Protein AF-A0AAV2GN29-F1 (afdb_monomer_lite)

Secondary structure (DSSP, 8-state):
---HHHHHHHHHHHT-----PPPHHHHHHHHHHTSTTTTGGGTPPP-GGGT----HHHHHHHHHHHHT---S-TTPPPTTT----TT-SSSHHHHHGGG-S------

Foldseek 3Di:
DDDPVVVVVVVVVVPDPDPDDDDPLRVVLVVCCPDPPSCCLVVDDQDVVVVSDDPPLVVQLCVCSNVVNQPDDLADQDPQPSDRDNPCRRVPCVVVSVPPPDPDDDD

Sequence (107 aa):
MKKLEDIYFAKVVASSDSVFSLTTQQVALWKSQQSEHSSEWLRVVPIVGLGQTMNGRTYRSVLSYRLGVPLFLVSRPYSACSRVFDGDVFGDHVVSCVGIVNETTPR

Structure (mmCIF, N/CA/C/O backbone):
data_AF-A0AAV2GN29-F1
#
_entry.id   AF-A0AAV2GN29-F1
#
loop_
_atom_site.group_PDB
_atom_site.id
_atom_site.type_symbol
_atom_site.label_atom_id
_atom_site.label_alt_id
_atom_site.label_comp_id
_atom_site.label_asym_id
_atom_site.label_entity_id
_atom_site.label_seq_id
_atom_site.pdbx_PDB_ins_code
_atom_site.Cartn_x
_atom_site.Cartn_y
_atom_site.Cartn_z
_atom_site.occupancy
_atom_site.B_iso_or_equiv
_atom_site.auth_seq_id
_atom_site.auth_comp_id
_atom_site.auth_asym_id
_atom_site.auth_atom_id
_atom_site.pdbx_PDB_model_num
ATOM 1 N N . MET A 1 1 ? -29.047 22.292 15.602 1.00 68.94 1 MET A N 1
ATOM 2 C CA . MET A 1 1 ? -29.711 21.323 14.703 1.00 68.94 1 MET A CA 1
ATOM 3 C C . MET A 1 1 ? -28.632 20.352 14.246 1.00 68.94 1 MET A C 1
ATOM 5 O O . MET A 1 1 ? -27.632 20.825 13.726 1.00 68.94 1 MET A O 1
ATOM 9 N N . LYS A 1 2 ? -28.731 19.056 14.574 1.00 71.25 2 LYS A N 1
ATOM 10 C CA . LYS A 1 2 ? -27.713 18.071 14.154 1.00 71.25 2 LYS A CA 1
ATOM 11 C C . LYS A 1 2 ? -27.853 17.831 12.653 1.00 71.25 2 LYS A C 1
ATOM 13 O O . LYS A 1 2 ? -28.981 17.856 12.156 1.00 71.25 2 LYS A O 1
ATOM 18 N N . LYS A 1 3 ? -26.745 17.639 11.938 1.00 89.50 3 LYS A N 1
ATOM 19 C CA . LYS A 1 3 ? -26.822 17.348 10.509 1.00 89.50 3 LYS A CA 1
ATOM 20 C C . LYS A 1 3 ? -27.374 15.942 10.291 1.00 89.50 3 LYS A C 1
ATOM 22 O O . LYS A 1 3 ? -27.255 15.070 11.150 1.00 89.50 3 LYS A O 1
ATOM 27 N N . LEU A 1 4 ? -27.991 15.732 9.132 1.00 85.75 4 LEU A N 1
ATOM 28 C CA . LEU A 1 4 ? -28.580 14.445 8.771 1.00 85.75 4 LEU A CA 1
ATOM 29 C C . LEU A 1 4 ? -27.520 13.330 8.735 1.00 85.75 4 LEU A C 1
ATOM 31 O O . LEU A 1 4 ? -27.807 12.217 9.172 1.00 85.75 4 LEU A O 1
ATOM 35 N N . GLU A 1 5 ? -26.296 13.650 8.294 1.00 85.81 5 GLU A N 1
ATOM 36 C CA . GLU A 1 5 ? -25.151 12.731 8.322 1.00 85.81 5 GLU A CA 1
ATOM 37 C C . GLU A 1 5 ? -24.865 12.203 9.737 1.00 85.81 5 GLU A C 1
ATOM 39 O O . GLU A 1 5 ? -24.765 10.992 9.930 1.00 85.81 5 GLU A O 1
ATOM 44 N N . ASP A 1 6 ? -24.857 13.078 10.744 1.00 85.38 6 ASP A N 1
ATOM 45 C CA . ASP A 1 6 ? -24.577 12.708 12.134 1.00 85.38 6 ASP A CA 1
ATOM 46 C C . ASP A 1 6 ? -25.652 11.767 12.700 1.00 85.38 6 ASP A C 1
ATOM 48 O O . ASP A 1 6 ? -25.351 10.819 13.427 1.00 85.38 6 ASP A O 1
ATOM 52 N N . ILE A 1 7 ? -26.922 12.021 12.362 1.00 89.31 7 ILE A N 1
ATOM 53 C CA . ILE A 1 7 ? -28.066 11.211 12.811 1.00 89.31 7 ILE A CA 1
ATOM 54 C C . ILE A 1 7 ? -28.012 9.819 12.176 1.00 89.31 7 ILE A C 1
ATOM 56 O O . ILE A 1 7 ? -28.258 8.817 12.851 1.00 89.31 7 ILE A O 1
ATOM 60 N N . TYR A 1 8 ? -27.684 9.752 10.885 1.00 85.31 8 TYR A N 1
ATOM 61 C CA . TYR A 1 8 ? -27.611 8.495 10.152 1.00 85.31 8 TYR A CA 1
ATOM 62 C C . TYR A 1 8 ? -26.450 7.625 10.646 1.00 85.31 8 TYR A C 1
ATOM 64 O O . TYR A 1 8 ? -26.664 6.463 10.994 1.00 85.31 8 TYR A O 1
ATOM 72 N N . PHE A 1 9 ? -25.245 8.196 10.772 1.0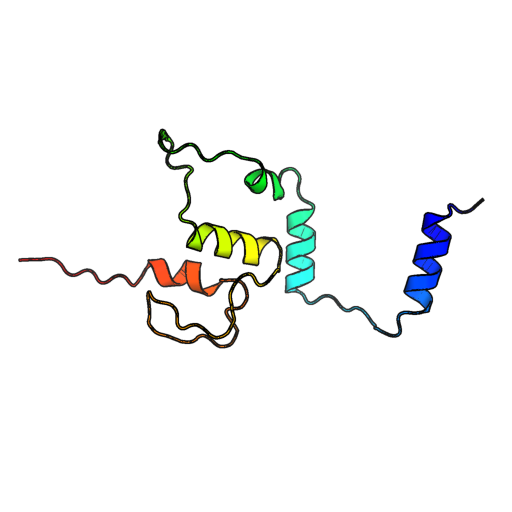0 80.56 9 PHE A N 1
ATOM 73 C CA . PHE A 1 9 ? -24.076 7.475 11.282 1.00 80.56 9 PHE A CA 1
ATOM 74 C C . PHE A 1 9 ? -24.286 6.970 12.710 1.00 80.56 9 PHE A C 1
ATOM 76 O O . PHE A 1 9 ? -23.985 5.812 12.990 1.00 80.56 9 PHE A O 1
ATOM 83 N N . ALA A 1 10 ? -24.871 7.781 13.597 1.00 83.19 10 ALA A N 1
ATOM 84 C CA . ALA A 1 10 ? -25.163 7.354 14.964 1.00 83.19 10 ALA A CA 1
ATOM 85 C C . ALA A 1 10 ? -26.100 6.136 15.012 1.00 83.19 10 ALA A C 1
ATOM 87 O O . ALA A 1 10 ? -25.903 5.238 15.828 1.00 83.19 10 ALA A O 1
ATOM 88 N N . LYS A 1 11 ? -27.094 6.076 14.117 1.00 85.88 11 LYS A N 1
ATOM 89 C CA . LYS A 1 11 ? -28.031 4.951 14.038 1.00 85.88 11 LYS A CA 1
ATOM 90 C C . LYS A 1 11 ? -27.353 3.672 13.540 1.00 85.88 11 LYS A C 1
ATOM 92 O O . LYS A 1 11 ? -27.608 2.609 14.091 1.00 85.88 11 LYS A O 1
ATOM 97 N N . VAL A 1 12 ? -26.468 3.789 12.547 1.00 80.50 12 VAL A N 1
ATOM 98 C CA . VAL A 1 12 ? -25.677 2.662 12.022 1.00 80.50 12 VAL A CA 1
ATOM 99 C C . VAL A 1 12 ? -24.724 2.120 13.087 1.00 80.50 12 VAL A C 1
ATOM 101 O O . VAL A 1 12 ? -24.679 0.911 13.307 1.00 80.50 12 VAL A O 1
ATOM 104 N N . VAL A 1 13 ? -24.018 3.006 13.798 1.00 77.69 13 VAL A N 1
ATOM 105 C CA . VAL A 1 13 ? -23.110 2.629 14.892 1.00 77.69 13 VAL A CA 1
ATOM 106 C C . VAL A 1 13 ? -23.873 1.949 16.029 1.00 77.69 13 VAL A C 1
ATOM 108 O O . VAL A 1 13 ? -23.429 0.918 16.518 1.00 77.69 13 VAL A O 1
ATOM 111 N N . ALA A 1 14 ? -25.047 2.466 16.406 1.00 80.38 14 ALA A N 1
ATOM 112 C CA . ALA A 1 14 ? -25.883 1.869 17.449 1.00 80.38 14 ALA A CA 1
ATOM 113 C C . ALA A 1 14 ? -26.461 0.492 17.069 1.00 80.38 14 ALA A C 1
ATOM 115 O O . ALA A 1 14 ? -26.788 -0.287 17.956 1.00 80.38 14 ALA A O 1
ATOM 116 N N . SER A 1 15 ? -26.599 0.196 15.772 1.00 79.38 15 SER A N 1
ATOM 117 C CA . SER A 1 15 ? -27.052 -1.111 15.267 1.00 79.38 15 SER A CA 1
ATOM 118 C C . SER A 1 15 ? -25.921 -2.108 14.994 1.00 79.38 15 SER A C 1
ATOM 120 O O . SER A 1 15 ? -26.185 -3.252 14.633 1.00 79.38 15 SER A O 1
ATOM 122 N N . SER A 1 16 ? -24.663 -1.678 15.107 1.00 72.62 16 SER A N 1
ATOM 123 C CA . SER A 1 16 ? -23.497 -2.531 14.902 1.00 72.62 16 SER A CA 1
ATOM 124 C C . SER A 1 16 ? -23.127 -3.209 16.220 1.00 72.62 16 SER A C 1
ATOM 126 O O . SER A 1 16 ? -22.414 -2.628 17.035 1.00 72.62 16 SER A O 1
ATOM 128 N N . ASP A 1 17 ? -23.518 -4.472 16.388 1.00 61.66 17 ASP A N 1
ATOM 129 C CA . ASP A 1 17 ? -23.097 -5.312 17.524 1.00 61.66 17 ASP A CA 1
ATOM 130 C C . ASP A 1 17 ? -21.598 -5.686 17.490 1.00 61.66 17 ASP A C 1
ATOM 132 O O . ASP A 1 17 ? -21.094 -6.377 18.377 1.00 61.66 17 ASP A O 1
ATOM 136 N N . SER A 1 18 ? -20.849 -5.246 16.472 1.00 64.44 18 SER A N 1
ATOM 137 C CA . SER A 1 18 ? -19.420 -5.533 16.368 1.00 64.44 18 SER A CA 1
ATOM 138 C C . SER A 1 18 ? -18.584 -4.486 17.103 1.00 64.44 18 SER A C 1
ATOM 140 O O . SER A 1 18 ? -18.576 -3.305 16.747 1.00 64.44 18 SER A O 1
ATOM 142 N N . VAL A 1 19 ? -17.816 -4.933 18.099 1.00 62.81 19 VAL A N 1
ATOM 143 C CA . VAL A 1 19 ? -16.639 -4.198 18.572 1.00 62.81 19 VAL A CA 1
ATOM 144 C C . VAL A 1 19 ? -15.627 -4.232 17.432 1.00 62.81 19 VAL A C 1
ATOM 146 O O . VAL A 1 19 ? -14.903 -5.210 17.255 1.00 62.81 19 VAL A O 1
ATOM 149 N N . PHE A 1 20 ? -15.624 -3.188 16.607 1.00 63.66 20 PHE A N 1
ATOM 150 C CA . PHE A 1 20 ? -14.690 -3.080 15.496 1.00 63.66 20 PHE A CA 1
ATOM 151 C C . PHE A 1 20 ? -13.303 -2.735 16.049 1.00 63.66 20 PHE A C 1
ATOM 153 O O . PHE A 1 20 ? -12.965 -1.567 16.244 1.00 63.66 20 PHE A O 1
ATOM 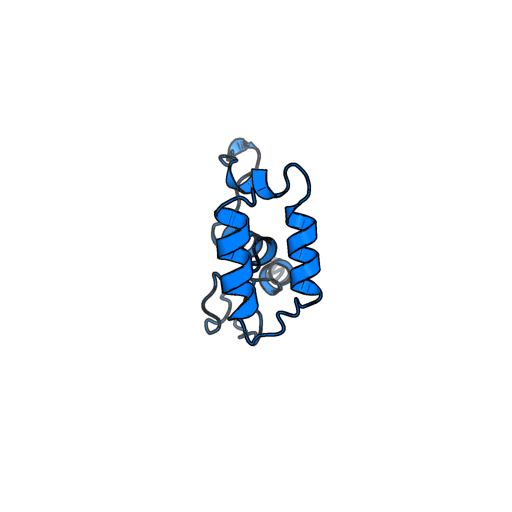160 N N . SER A 1 21 ? -12.508 -3.757 16.369 1.00 77.06 21 SER A N 1
ATOM 161 C CA . SER A 1 21 ? -11.102 -3.582 16.719 1.00 77.06 21 SER A CA 1
ATOM 162 C C . SER A 1 21 ? -10.255 -3.685 15.455 1.00 77.06 21 SER A C 1
ATOM 164 O O . SER A 1 21 ? -10.230 -4.701 14.762 1.00 77.06 21 SER A O 1
ATOM 166 N N . LEU A 1 22 ? -9.564 -2.596 15.127 1.00 81.25 22 LEU A N 1
ATOM 167 C CA . LEU A 1 22 ? -8.562 -2.620 14.071 1.00 81.25 22 LEU A CA 1
ATOM 168 C C . LEU A 1 22 ? -7.342 -3.401 14.558 1.00 81.25 22 LEU A C 1
ATOM 170 O O . LEU A 1 22 ? -6.861 -3.186 15.674 1.00 81.25 22 LEU A O 1
ATOM 174 N N . THR A 1 23 ? -6.796 -4.261 13.703 1.00 84.81 23 THR A N 1
ATOM 175 C CA . THR A 1 23 ? -5.492 -4.873 13.971 1.00 84.81 23 THR A CA 1
ATOM 176 C C . THR A 1 23 ? -4.395 -3.808 13.936 1.00 84.81 23 THR A C 1
ATOM 178 O O . THR A 1 23 ? -4.525 -2.771 13.279 1.00 84.81 23 THR A O 1
ATOM 181 N N . THR A 1 24 ? -3.260 -4.073 14.588 1.00 85.25 24 THR A N 1
ATOM 182 C CA . THR A 1 24 ? -2.086 -3.182 14.546 1.00 85.25 24 THR A CA 1
ATOM 183 C C . THR A 1 24 ? -1.674 -2.839 13.110 1.00 85.25 24 THR A C 1
ATOM 185 O O . THR A 1 24 ? -1.345 -1.690 12.817 1.00 85.25 24 THR A O 1
ATOM 188 N N . GLN A 1 25 ? -1.755 -3.813 12.196 1.00 82.31 25 GLN A N 1
ATOM 189 C CA . GLN A 1 25 ? -1.463 -3.622 10.774 1.00 82.31 25 GLN A CA 1
ATOM 190 C C . GLN A 1 25 ? -2.459 -2.664 10.110 1.00 82.31 25 GLN A C 1
ATOM 192 O O . GLN A 1 25 ? -2.047 -1.738 9.415 1.00 82.31 25 GLN A O 1
ATOM 197 N N . GLN A 1 26 ? -3.761 -2.832 10.355 1.00 83.44 26 GLN A N 1
ATOM 198 C CA . GLN A 1 26 ? -4.787 -1.952 9.792 1.00 83.44 26 GLN A CA 1
ATOM 199 C C . GLN A 1 26 ? -4.656 -0.515 10.311 1.00 83.44 26 GLN A C 1
ATOM 201 O O . GLN A 1 26 ? -4.793 0.430 9.538 1.00 83.44 26 GLN A O 1
ATOM 206 N N . VAL A 1 27 ? -4.320 -0.330 11.594 1.00 88.38 27 VAL A N 1
ATOM 207 C CA . VAL A 1 27 ? -4.040 1.002 12.160 1.00 88.38 27 VAL A CA 1
ATOM 208 C C . VAL A 1 27 ? -2.819 1.641 11.495 1.00 88.38 27 VAL A C 1
ATOM 210 O O . VAL A 1 27 ? -2.839 2.836 11.194 1.00 88.38 27 VAL A O 1
ATOM 213 N N . ALA A 1 28 ? -1.757 0.870 11.252 1.00 87.94 28 ALA A N 1
ATOM 214 C CA . ALA A 1 28 ? -0.560 1.365 10.579 1.00 87.94 28 ALA A CA 1
ATOM 215 C C . ALA A 1 28 ? -0.845 1.774 9.123 1.00 87.94 28 ALA A C 1
ATOM 217 O O . ALA A 1 28 ? -0.412 2.845 8.693 1.00 87.94 28 ALA A O 1
ATOM 218 N N . LEU A 1 29 ? -1.623 0.973 8.387 1.00 87.50 29 LEU A N 1
ATOM 219 C CA . LEU A 1 29 ? -2.064 1.295 7.026 1.00 87.50 29 LEU A CA 1
ATOM 220 C C . LEU A 1 29 ? -2.951 2.543 6.995 1.00 87.50 29 LEU A C 1
ATOM 222 O O . LEU A 1 29 ? -2.706 3.451 6.207 1.00 87.50 29 LEU A O 1
ATOM 226 N N . TRP A 1 30 ? -3.924 2.644 7.900 1.00 86.31 30 TRP A N 1
ATOM 227 C CA . TRP A 1 30 ? -4.770 3.831 8.023 1.00 86.31 30 TRP A CA 1
ATOM 228 C C . TRP A 1 30 ? -3.953 5.104 8.278 1.00 86.31 30 TRP A C 1
ATOM 230 O O . TRP A 1 30 ? -4.184 6.144 7.663 1.00 86.31 30 TRP A O 1
ATOM 240 N N . LYS A 1 31 ? -2.962 5.040 9.173 1.00 89.62 31 LYS A N 1
ATOM 241 C CA . LYS A 1 31 ? -2.077 6.180 9.452 1.00 89.62 31 LYS A CA 1
ATOM 242 C C . LYS A 1 31 ? -1.203 6.546 8.255 1.00 89.62 31 LYS A C 1
ATOM 244 O O . LYS A 1 31 ? -1.043 7.731 7.985 1.00 89.62 31 LYS A O 1
ATOM 249 N N . SER A 1 32 ? -0.665 5.567 7.528 1.00 86.62 32 SER A N 1
ATOM 250 C CA . SER A 1 32 ? 0.184 5.843 6.360 1.00 86.62 32 SER A CA 1
ATOM 251 C C . SER A 1 32 ? -0.595 6.500 5.214 1.00 86.62 32 SER A C 1
ATOM 253 O O . SER A 1 32 ? -0.063 7.369 4.525 1.00 86.62 32 SER A O 1
ATOM 255 N N . GLN A 1 33 ? -1.874 6.147 5.060 1.00 87.25 33 GLN A N 1
ATOM 256 C CA . GLN A 1 33 ? -2.788 6.729 4.074 1.00 87.25 33 GLN A CA 1
ATOM 257 C C . GLN A 1 33 ? -3.123 8.202 4.365 1.00 87.25 33 GLN A C 1
ATOM 259 O O . GLN A 1 33 ? -3.361 8.963 3.432 1.00 87.25 33 GLN A O 1
ATOM 264 N N . GLN A 1 34 ? -3.096 8.632 5.630 1.00 87.44 34 GLN A N 1
ATOM 265 C CA . GLN A 1 34 ? -3.397 10.019 6.016 1.00 87.44 34 GLN A CA 1
ATOM 266 C C . GLN A 1 34 ? -2.269 11.019 5.716 1.00 87.44 34 GLN A C 1
ATOM 268 O O . GLN A 1 34 ? -2.502 12.222 5.790 1.00 87.44 34 GLN A O 1
ATOM 273 N N . SER A 1 35 ? -1.059 10.553 5.383 1.00 88.88 35 SER A N 1
ATOM 274 C CA . SER A 1 35 ? 0.024 11.445 4.954 1.00 88.88 35 SER A CA 1
ATOM 275 C C . SER A 1 35 ? -0.363 12.196 3.682 1.00 88.88 35 SER A C 1
ATOM 277 O O . SER A 1 35 ? -0.928 11.605 2.757 1.00 88.88 35 SER A O 1
ATOM 279 N N . GLU A 1 36 ? 0.030 13.469 3.590 1.00 90.69 36 GLU A N 1
ATOM 280 C CA . GLU A 1 36 ? -0.031 14.192 2.322 1.00 90.69 36 GLU A CA 1
ATOM 281 C C . GLU A 1 36 ? 0.695 13.383 1.242 1.00 90.69 36 GLU A C 1
ATOM 283 O O . GLU A 1 36 ? 1.708 12.724 1.502 1.00 90.69 36 GLU A O 1
ATOM 288 N N . HIS A 1 37 ? 0.115 13.375 0.043 1.00 88.50 37 HIS A N 1
ATOM 289 C CA . HIS A 1 37 ? 0.645 12.696 -1.140 1.00 88.50 37 HIS A CA 1
ATOM 290 C C . HIS A 1 37 ? 0.772 11.154 -1.054 1.00 88.50 37 HIS A C 1
ATOM 292 O O . HIS A 1 37 ? 1.256 10.521 -1.993 1.00 88.50 37 HIS A O 1
ATOM 298 N N . SER A 1 38 ? 0.269 10.499 0.004 1.00 85.62 38 SER A N 1
ATOM 299 C CA . SER A 1 38 ? 0.385 9.039 0.227 1.00 85.62 38 SER A CA 1
ATOM 300 C C . SER A 1 38 ? -0.151 8.164 -0.921 1.00 85.62 38 SER A C 1
ATOM 302 O O . SER A 1 38 ? 0.308 7.032 -1.121 1.00 85.62 38 SER A O 1
ATOM 304 N N . SER A 1 39 ? -1.117 8.700 -1.673 1.00 84.62 39 SER A N 1
ATOM 305 C CA . SER A 1 39 ? -1.868 8.029 -2.739 1.00 84.62 39 SER A CA 1
ATOM 306 C C . SER A 1 39 ? -1.650 8.642 -4.126 1.00 84.62 39 SER A C 1
ATOM 308 O O . SER A 1 39 ? -2.305 8.238 -5.085 1.00 84.62 39 SER A O 1
ATOM 310 N N . GLU A 1 40 ? -0.732 9.602 -4.275 1.00 87.50 40 GLU A N 1
ATOM 311 C CA . GLU A 1 40 ? -0.473 10.238 -5.576 1.00 87.50 40 GLU A CA 1
ATOM 312 C C . GLU A 1 40 ? 0.079 9.273 -6.615 1.00 87.50 40 GLU A C 1
ATOM 314 O O . GLU A 1 40 ? -0.230 9.397 -7.795 1.00 87.50 40 GLU A O 1
ATOM 319 N N . TRP A 1 41 ? 0.802 8.247 -6.174 1.00 81.94 41 TRP A N 1
ATOM 320 C CA . TRP A 1 41 ? 1.300 7.177 -7.032 1.00 81.94 41 TRP A CA 1
ATOM 321 C C . TRP A 1 41 ? 0.186 6.443 -7.810 1.00 81.94 41 TRP A C 1
ATOM 323 O O . TRP A 1 41 ? 0.476 5.836 -8.836 1.00 81.94 41 TRP A O 1
ATOM 333 N N . LEU A 1 42 ? -1.083 6.520 -7.375 1.00 84.81 42 LEU A N 1
ATOM 334 C CA . LEU A 1 42 ? -2.240 5.997 -8.120 1.00 84.81 42 LEU A CA 1
ATOM 335 C C . LEU A 1 42 ? -2.638 6.869 -9.320 1.00 84.81 42 LEU A C 1
ATOM 337 O O . LEU A 1 42 ? -3.331 6.397 -10.216 1.00 84.81 42 LEU A O 1
ATOM 341 N N . ARG A 1 43 ? -2.249 8.147 -9.314 1.00 84.44 43 ARG A N 1
ATOM 342 C CA . ARG A 1 43 ? -2.625 9.154 -10.319 1.00 84.44 43 ARG A CA 1
ATOM 343 C C . ARG A 1 43 ? -1.513 9.432 -11.330 1.00 84.44 43 ARG A C 1
ATOM 345 O O . ARG A 1 43 ? -1.763 10.087 -12.337 1.00 84.44 43 ARG A O 1
ATOM 352 N N 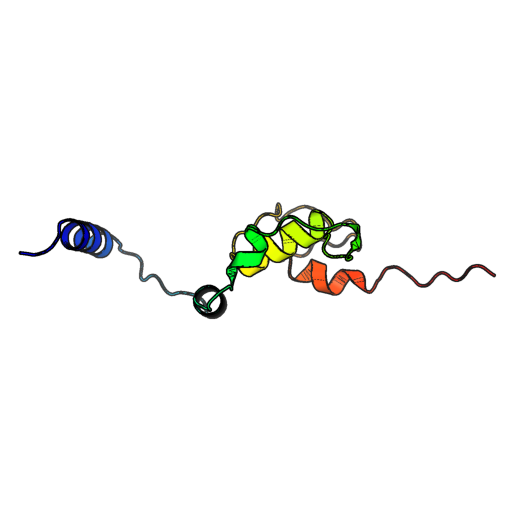. VAL A 1 44 ? -0.297 8.960 -11.065 1.00 84.12 44 VAL A N 1
ATOM 353 C CA . VAL A 1 44 ? 0.864 9.195 -11.926 1.00 84.12 44 VAL A CA 1
ATOM 354 C C . VAL A 1 44 ? 0.818 8.267 -13.140 1.00 84.12 44 VAL A C 1
ATOM 356 O O . VAL A 1 44 ? 0.743 7.047 -13.004 1.00 84.12 44 VAL A O 1
ATOM 359 N N . VAL A 1 45 ? 0.909 8.849 -14.339 1.00 84.38 45 VAL A N 1
ATOM 360 C CA . VAL A 1 45 ? 1.134 8.090 -15.577 1.00 84.38 45 VAL A CA 1
ATOM 361 C C . VAL A 1 45 ? 2.604 7.661 -15.605 1.00 84.38 45 VAL A C 1
ATOM 363 O O . VAL A 1 45 ? 3.479 8.526 -15.547 1.00 84.38 45 VAL A O 1
ATOM 366 N N . PRO A 1 46 ? 2.913 6.355 -15.681 1.00 82.25 46 PRO A N 1
ATOM 367 C CA . PRO A 1 46 ? 4.293 5.896 -15.636 1.00 82.25 46 PRO A CA 1
ATOM 368 C C . PRO A 1 46 ? 5.050 6.313 -16.903 1.00 82.25 46 PRO A C 1
ATOM 370 O O . PRO A 1 46 ? 4.599 6.072 -18.024 1.00 82.25 46 PRO A O 1
ATOM 373 N N . ILE A 1 47 ? 6.231 6.908 -16.727 1.00 87.12 47 ILE A N 1
ATOM 374 C CA . ILE A 1 47 ? 7.093 7.350 -17.828 1.00 87.12 47 ILE A CA 1
ATOM 375 C C . ILE A 1 47 ? 8.170 6.289 -18.072 1.00 87.12 47 ILE A C 1
ATOM 377 O O . ILE A 1 47 ? 9.106 6.135 -17.284 1.00 87.12 47 ILE A O 1
ATOM 381 N N . VAL A 1 48 ? 8.051 5.561 -19.188 1.00 83.75 48 VAL A N 1
ATOM 382 C CA . VAL A 1 48 ? 8.961 4.456 -19.559 1.00 83.75 48 VAL A CA 1
ATOM 383 C C . VAL A 1 48 ? 10.420 4.916 -19.608 1.00 83.75 48 VAL A C 1
ATOM 385 O O . VAL A 1 48 ? 11.286 4.262 -19.034 1.00 83.75 48 VAL A O 1
ATOM 388 N N . GLY A 1 49 ? 10.689 6.072 -20.223 1.00 87.69 49 GLY A N 1
ATOM 389 C CA . GLY A 1 49 ? 12.049 6.594 -20.410 1.00 87.69 49 GLY A CA 1
ATOM 390 C C . GLY A 1 49 ? 12.780 6.996 -19.124 1.00 87.69 49 GLY A C 1
ATOM 391 O O . GLY A 1 49 ? 13.994 7.154 -19.153 1.00 87.69 49 GLY A O 1
ATOM 392 N N . LEU A 1 50 ? 12.069 7.133 -17.999 1.00 85.31 50 LEU A N 1
ATOM 393 C CA . LEU A 1 50 ? 12.644 7.477 -16.693 1.00 85.31 50 LEU A CA 1
ATOM 394 C C . LEU A 1 50 ? 12.729 6.274 -15.744 1.00 85.31 50 LEU A C 1
ATOM 396 O O . LEU A 1 50 ? 13.023 6.443 -14.564 1.00 85.31 50 LEU A O 1
ATOM 400 N N . GLY A 1 51 ? 12.410 5.064 -16.218 1.00 83.88 51 GLY A N 1
ATOM 401 C CA . GLY A 1 51 ? 12.370 3.878 -15.360 1.00 83.88 51 GLY A CA 1
ATOM 402 C C . GLY A 1 51 ? 11.256 3.916 -14.305 1.00 83.88 51 GLY A C 1
ATOM 403 O O . GLY A 1 51 ? 11.269 3.121 -13.375 1.00 83.88 51 GLY A O 1
ATOM 404 N N . GLN A 1 52 ? 10.259 4.797 -14.452 1.00 83.50 52 GLN A N 1
ATOM 405 C CA . GLN A 1 52 ? 9.115 4.922 -13.533 1.00 83.50 52 GLN A CA 1
ATOM 406 C C . GLN A 1 52 ? 8.002 3.905 -13.828 1.00 83.50 52 GLN A C 1
ATOM 408 O O . GLN A 1 52 ? 6.861 4.059 -13.392 1.00 83.50 52 GLN A O 1
ATOM 413 N N . THR A 1 53 ? 8.310 2.875 -14.614 1.00 84.38 53 THR A N 1
ATOM 414 C CA . THR A 1 53 ? 7.362 1.811 -14.934 1.00 84.38 53 THR A CA 1
ATOM 415 C C . THR A 1 53 ? 7.552 0.646 -13.987 1.00 84.38 53 THR A C 1
ATOM 417 O O . THR A 1 53 ? 8.661 0.296 -13.592 1.00 84.38 53 THR A O 1
ATOM 420 N N . MET A 1 54 ? 6.437 0.030 -13.628 1.00 83.62 54 MET A N 1
ATOM 421 C CA . MET A 1 54 ? 6.406 -1.145 -12.782 1.00 83.62 54 MET A CA 1
ATOM 422 C C . MET A 1 54 ? 5.675 -2.243 -13.538 1.00 83.62 54 MET A C 1
ATOM 424 O O . MET A 1 54 ? 4.654 -1.986 -14.178 1.00 83.62 54 MET A O 1
ATOM 428 N N . ASN A 1 55 ? 6.177 -3.475 -13.475 1.00 84.06 55 ASN A N 1
ATOM 429 C CA . ASN A 1 55 ? 5.443 -4.589 -14.061 1.00 84.06 55 ASN A CA 1
ATOM 430 C C . ASN A 1 55 ? 4.099 -4.778 -13.323 1.00 84.06 55 ASN A C 1
ATOM 432 O O . ASN A 1 55 ? 3.966 -4.467 -12.135 1.00 84.06 55 ASN A O 1
ATOM 436 N N . GLY A 1 56 ? 3.098 -5.322 -14.019 1.00 80.94 56 GLY A N 1
ATOM 437 C CA . GLY A 1 56 ? 1.743 -5.444 -13.474 1.00 80.94 56 GLY A CA 1
ATOM 438 C C . GLY A 1 56 ? 1.640 -6.293 -12.199 1.00 80.94 56 GLY A C 1
ATOM 439 O O . GLY A 1 56 ? 0.728 -6.077 -11.405 1.00 80.94 56 GLY A O 1
ATOM 440 N N . ARG A 1 57 ? 2.568 -7.233 -11.960 1.00 78.62 57 ARG A N 1
ATOM 441 C CA . ARG A 1 57 ? 2.579 -8.045 -10.730 1.00 78.62 57 ARG A CA 1
ATOM 442 C C . ARG A 1 57 ? 3.075 -7.244 -9.535 1.00 78.62 57 ARG A C 1
ATOM 444 O O . ARG A 1 57 ? 2.416 -7.236 -8.497 1.00 78.62 57 ARG A O 1
ATOM 451 N N . THR A 1 58 ? 4.198 -6.548 -9.685 1.00 80.56 58 THR A N 1
ATOM 452 C CA . THR A 1 58 ? 4.738 -5.677 -8.639 1.00 80.56 58 THR A CA 1
ATOM 453 C C . THR A 1 58 ? 3.741 -4.560 -8.328 1.00 80.56 58 THR A C 1
ATOM 455 O O . THR A 1 58 ? 3.474 -4.316 -7.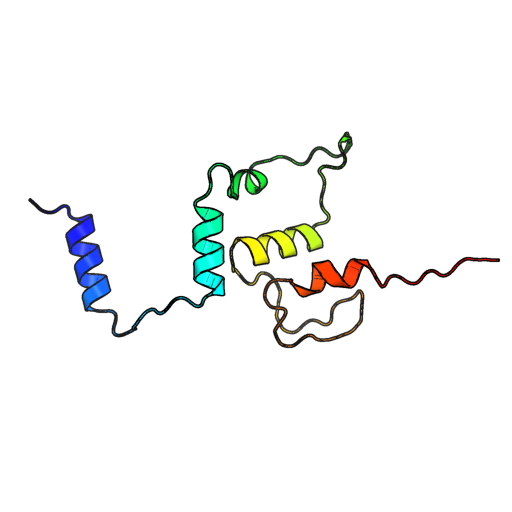157 1.00 80.56 58 THR A O 1
ATOM 458 N N . TYR A 1 59 ? 3.072 -3.993 -9.343 1.00 83.38 59 TYR A N 1
ATOM 459 C CA . TYR A 1 59 ? 2.022 -2.990 -9.132 1.00 83.38 59 TYR A CA 1
ATOM 460 C C . TYR A 1 59 ? 0.871 -3.525 -8.272 1.00 83.38 59 TYR A C 1
ATOM 462 O O . TYR A 1 59 ? 0.509 -2.909 -7.275 1.00 83.38 59 TYR A O 1
ATOM 470 N N . ARG A 1 60 ? 0.336 -4.710 -8.599 1.00 82.56 60 ARG A N 1
ATOM 471 C CA . ARG A 1 60 ? -0.730 -5.350 -7.806 1.00 82.56 60 ARG A CA 1
ATOM 472 C C . ARG A 1 60 ? -0.297 -5.668 -6.375 1.00 82.56 60 ARG A C 1
ATOM 474 O O . ARG A 1 60 ? -1.121 -5.578 -5.473 1.00 82.56 60 ARG A O 1
ATOM 481 N N . SER A 1 61 ? 0.975 -6.002 -6.168 1.00 80.38 61 SER A N 1
ATOM 482 C CA . SER A 1 61 ? 1.546 -6.276 -4.838 1.00 80.38 61 SER A CA 1
ATOM 483 C C . SER A 1 61 ? 1.621 -5.004 -4.000 1.00 80.38 61 SER A C 1
ATOM 485 O O . SER A 1 61 ? 1.061 -4.945 -2.912 1.00 80.38 61 SER A O 1
ATOM 487 N N . VAL A 1 62 ? 2.200 -3.936 -4.556 1.00 83.12 62 VAL A N 1
ATOM 488 C CA . VAL A 1 62 ? 2.264 -2.624 -3.895 1.00 83.12 62 VAL A CA 1
ATOM 489 C C . VAL A 1 62 ? 0.864 -2.087 -3.594 1.00 83.12 62 VAL A C 1
ATOM 491 O O . VAL A 1 62 ? 0.634 -1.548 -2.513 1.00 83.12 62 VAL A O 1
ATOM 494 N N . LEU A 1 63 ? -0.076 -2.261 -4.525 1.00 85.94 63 LEU A N 1
ATOM 495 C CA . LEU A 1 63 ? -1.468 -1.852 -4.362 1.00 85.94 63 LEU A CA 1
ATOM 496 C C . LEU A 1 63 ? -2.178 -2.636 -3.260 1.00 85.94 63 LEU A C 1
ATOM 498 O O . LEU A 1 63 ? -2.830 -2.022 -2.418 1.00 85.94 63 LEU A O 1
ATOM 502 N N . SER A 1 64 ? -2.007 -3.957 -3.226 1.00 84.44 64 SER A N 1
ATOM 503 C CA . SER A 1 64 ? -2.614 -4.805 -2.196 1.00 84.44 64 SER A CA 1
ATOM 504 C C . SER A 1 64 ? -2.098 -4.451 -0.805 1.00 84.44 64 SER A C 1
ATOM 506 O O . SER A 1 64 ? -2.891 -4.248 0.112 1.00 84.44 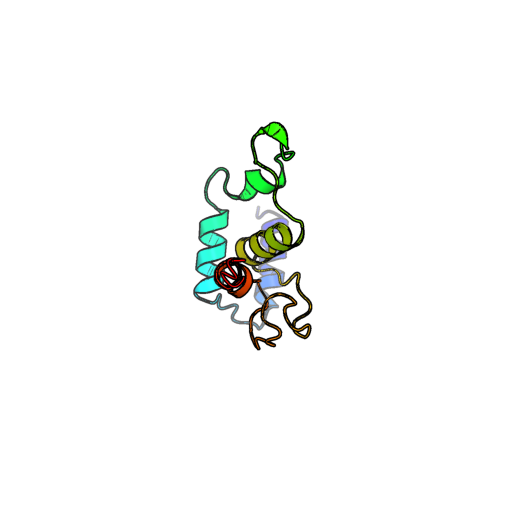64 SER A O 1
ATOM 508 N N . TYR A 1 65 ? -0.780 -4.283 -0.675 1.00 83.62 65 TYR A N 1
ATOM 509 C CA . TYR A 1 65 ? -0.134 -3.886 0.570 1.00 83.62 65 TYR A CA 1
ATOM 510 C C . TYR A 1 65 ? -0.589 -2.502 1.044 1.00 83.62 65 TYR A C 1
ATOM 512 O O . TYR A 1 65 ? -1.049 -2.351 2.173 1.00 83.62 65 TYR A O 1
ATOM 520 N N . ARG A 1 66 ? -0.506 -1.476 0.183 1.00 84.31 66 ARG A N 1
ATOM 521 C CA . ARG A 1 66 ? -0.805 -0.089 0.584 1.00 84.31 66 ARG A CA 1
ATOM 522 C C . ARG A 1 66 ? -2.274 0.146 0.902 1.00 84.31 66 ARG A C 1
ATOM 524 O O . ARG A 1 66 ? -2.561 1.006 1.731 1.00 84.31 66 ARG A O 1
ATOM 531 N N . LEU A 1 67 ? -3.182 -0.565 0.236 1.00 84.38 67 LEU A N 1
ATOM 532 C CA . LEU A 1 67 ? -4.620 -0.440 0.477 1.00 84.38 67 LEU A CA 1
ATOM 533 C C . LEU A 1 67 ? -5.142 -1.435 1.518 1.00 84.38 67 LEU A C 1
ATOM 535 O O . LEU A 1 67 ? -6.278 -1.290 1.959 1.00 84.38 67 LEU A O 1
ATOM 539 N N . GLY A 1 68 ? -4.354 -2.444 1.900 1.00 82.94 68 GLY A N 1
ATOM 540 C CA . GLY A 1 68 ? -4.842 -3.547 2.727 1.00 82.94 68 GLY A CA 1
ATOM 541 C C . GLY A 1 68 ? -5.987 -4.313 2.058 1.00 82.94 68 GLY A C 1
ATOM 542 O O . GLY A 1 68 ? -6.867 -4.826 2.748 1.00 82.94 68 GLY A O 1
ATOM 543 N N . VAL A 1 69 ? -6.004 -4.368 0.720 1.00 81.19 69 VAL A N 1
ATOM 544 C CA . VAL A 1 69 ? -7.018 -5.084 -0.067 1.00 81.19 69 VAL A CA 1
ATOM 545 C C . VAL A 1 69 ? -6.352 -6.272 -0.749 1.00 81.19 69 VAL A C 1
ATOM 547 O O . VAL A 1 69 ? -5.390 -6.080 -1.490 1.00 81.19 69 VAL A O 1
ATOM 550 N N . PRO A 1 70 ? -6.846 -7.498 -0.553 1.00 72.75 70 PRO A N 1
ATOM 551 C CA . PRO A 1 70 ? -6.243 -8.657 -1.181 1.00 72.75 70 PRO A CA 1
ATOM 552 C C . PRO A 1 70 ? -6.618 -8.737 -2.664 1.00 72.75 70 PRO A C 1
ATOM 554 O O . PRO A 1 70 ? -7.744 -9.090 -3.009 1.00 72.75 70 PRO A O 1
ATOM 557 N N . LEU A 1 71 ? -5.685 -8.396 -3.561 1.00 71.44 71 LEU A N 1
ATOM 558 C CA . LEU A 1 71 ? -5.905 -8.480 -5.016 1.00 71.44 71 LEU A CA 1
ATOM 559 C C . LEU A 1 71 ? -5.422 -9.801 -5.628 1.00 71.44 71 LEU A C 1
ATOM 561 O O . LEU A 1 71 ? -5.620 -10.036 -6.824 1.00 71.44 71 LEU A O 1
ATOM 565 N N . PHE A 1 72 ? -4.781 -10.659 -4.834 1.00 64.56 72 PHE A N 1
ATOM 566 C CA . PHE A 1 72 ? -4.352 -11.987 -5.256 1.00 64.56 72 PHE A CA 1
ATOM 567 C C . PHE A 1 72 ? -5.346 -13.048 -4.789 1.00 64.56 72 PHE A C 1
ATOM 569 O O . PHE A 1 72 ? -5.840 -13.025 -3.664 1.00 64.56 72 PHE A O 1
ATOM 576 N N . LEU A 1 73 ? -5.620 -14.014 -5.668 1.00 59.78 73 LEU A N 1
ATOM 577 C CA . LEU A 1 73 ? -6.276 -15.253 -5.268 1.00 59.78 73 LEU A CA 1
ATOM 578 C C . LEU A 1 73 ? -5.307 -16.021 -4.364 1.00 59.78 73 LEU A C 1
ATOM 580 O O . LEU A 1 73 ? -4.245 -16.437 -4.824 1.00 59.78 73 LEU A O 1
ATOM 584 N N . VAL A 1 74 ? -5.709 -16.214 -3.107 1.00 56.28 74 VAL A N 1
ATOM 585 C CA . VAL A 1 74 ? -4.939 -16.813 -1.996 1.00 56.28 74 VAL A CA 1
ATOM 586 C C . VAL A 1 74 ? -4.342 -18.195 -2.326 1.00 56.28 74 VAL A C 1
ATOM 588 O O . VAL A 1 74 ? -3.430 -18.655 -1.656 1.00 56.28 74 VAL A O 1
ATOM 591 N N . SER A 1 75 ? -4.809 -18.866 -3.381 1.00 54.03 75 SER A N 1
ATOM 592 C CA . SER A 1 75 ? -4.519 -20.276 -3.655 1.00 54.03 75 SER A CA 1
ATOM 593 C C . SER A 1 75 ? -3.599 -20.562 -4.848 1.00 54.03 75 SER A C 1
ATOM 595 O O . SER A 1 75 ? -3.472 -21.725 -5.237 1.00 54.03 75 SER A O 1
ATOM 597 N N . ARG A 1 76 ? -2.963 -19.561 -5.477 1.00 55.34 76 ARG A N 1
ATOM 598 C CA . ARG A 1 76 ? -2.061 -19.828 -6.616 1.00 55.34 76 ARG A CA 1
ATOM 599 C C . ARG A 1 76 ? -0.584 -19.860 -6.197 1.00 55.34 76 ARG A C 1
ATOM 601 O O . ARG A 1 76 ? -0.100 -18.862 -5.670 1.00 55.34 76 ARG A O 1
ATOM 608 N N . PRO A 1 77 ? 0.155 -20.953 -6.488 1.00 56.81 77 PRO A N 1
ATOM 609 C CA . PRO A 1 77 ? 1.592 -21.005 -6.248 1.00 56.81 77 PRO A CA 1
ATOM 610 C C . PRO A 1 77 ? 2.308 -19.890 -7.013 1.00 56.81 77 PRO A C 1
ATOM 612 O O . PRO A 1 77 ? 2.011 -19.627 -8.186 1.00 56.81 77 PRO A O 1
ATOM 615 N N . TYR A 1 78 ? 3.269 -19.238 -6.359 1.00 59.72 78 TYR A N 1
ATOM 616 C CA . TYR A 1 78 ? 4.024 -18.159 -6.986 1.00 59.72 78 TYR A CA 1
ATOM 617 C C . TYR A 1 78 ? 4.953 -18.722 -8.062 1.00 59.72 78 TYR A C 1
ATOM 619 O O . TYR A 1 78 ? 5.798 -19.568 -7.778 1.00 59.72 78 TYR A O 1
ATOM 627 N N . SER A 1 79 ? 4.862 -18.219 -9.297 1.00 57.31 79 SER A N 1
ATOM 628 C CA . SER A 1 79 ? 5.654 -18.757 -10.417 1.00 57.31 79 SER A CA 1
ATOM 629 C C . SER A 1 79 ? 7.171 -18.549 -10.285 1.00 57.31 79 SER A C 1
ATOM 631 O O . SER A 1 79 ? 7.913 -19.097 -11.086 1.00 57.31 79 SER A O 1
ATOM 633 N N . ALA A 1 80 ? 7.629 -17.732 -9.329 1.00 61.00 80 ALA A N 1
ATOM 634 C CA . ALA A 1 80 ? 9.050 -17.459 -9.099 1.00 61.00 80 ALA A CA 1
ATOM 635 C C . ALA A 1 80 ? 9.721 -18.487 -8.169 1.00 61.00 80 ALA A C 1
ATOM 637 O O . ALA A 1 80 ? 10.888 -18.802 -8.352 1.00 61.00 80 ALA A O 1
ATOM 638 N N . CYS A 1 81 ? 8.993 -19.027 -7.189 1.00 66.12 81 CYS A N 1
ATOM 639 C CA . CYS A 1 81 ? 9.548 -19.938 -6.180 1.00 66.12 81 CYS A CA 1
ATOM 640 C C . CYS A 1 81 ? 8.789 -21.267 -6.071 1.00 66.12 81 CYS A C 1
ATOM 642 O O . CYS A 1 81 ? 9.194 -22.135 -5.303 1.00 66.12 81 CYS A O 1
ATOM 644 N N . SER A 1 82 ? 7.695 -21.434 -6.824 1.00 63.66 82 SER A N 1
ATOM 645 C CA . SER A 1 82 ? 6.811 -22.612 -6.826 1.00 63.66 82 SER A CA 1
ATOM 646 C C . SER A 1 82 ? 6.239 -22.985 -5.452 1.00 63.66 82 SER A C 1
ATOM 648 O O . SER A 1 82 ? 5.718 -24.083 -5.274 1.00 63.66 82 SER A O 1
ATOM 650 N N . ARG A 1 83 ? 6.319 -22.077 -4.474 1.00 62.12 83 ARG A N 1
ATOM 651 C CA . ARG A 1 83 ? 5.799 -22.269 -3.120 1.00 62.12 83 ARG A CA 1
ATOM 652 C C . ARG A 1 83 ? 4.403 -21.667 -3.004 1.00 62.12 83 ARG A C 1
ATOM 654 O O . ARG A 1 83 ? 4.114 -20.609 -3.570 1.00 62.12 83 ARG A O 1
ATOM 661 N N . VAL A 1 84 ? 3.552 -22.369 -2.267 1.00 58.78 84 VAL A N 1
ATOM 662 C CA . VAL A 1 84 ? 2.271 -21.861 -1.775 1.00 58.78 84 VAL A CA 1
ATOM 663 C C . VAL A 1 84 ? 2.553 -21.257 -0.404 1.00 58.78 84 VAL A C 1
ATOM 665 O O . VAL A 1 84 ? 3.102 -21.941 0.457 1.00 58.78 84 VAL A O 1
ATOM 668 N N . PHE A 1 85 ? 2.246 -19.975 -0.228 1.00 60.47 85 PHE A N 1
ATOM 669 C CA . PHE A 1 85 ? 2.371 -19.302 1.061 1.00 60.47 85 PHE A CA 1
ATOM 670 C C . PHE A 1 85 ? 0.976 -19.065 1.621 1.00 60.47 85 PHE A C 1
ATOM 672 O O . PHE A 1 85 ? 0.272 -18.155 1.181 1.00 60.47 85 PHE A O 1
ATOM 679 N N . ASP A 1 86 ? 0.589 -19.887 2.596 1.00 54.41 86 ASP A N 1
ATOM 680 C CA . ASP A 1 86 ? -0.601 -19.629 3.399 1.00 54.41 86 ASP A CA 1
ATOM 681 C C . ASP A 1 86 ? -0.401 -18.297 4.137 1.00 54.41 86 ASP A C 1
ATOM 683 O O . ASP A 1 86 ? 0.480 -18.168 4.987 1.00 54.41 86 ASP A O 1
ATOM 687 N N . GLY A 1 87 ? -1.183 -17.282 3.761 1.00 56.03 87 GLY A N 1
ATOM 688 C CA . GLY A 1 87 ? -1.128 -15.945 4.362 1.00 56.03 87 GLY A CA 1
ATOM 689 C C . GLY A 1 87 ? -0.497 -14.841 3.506 1.00 56.03 87 GLY A C 1
ATOM 690 O O . GLY A 1 87 ? -0.559 -13.684 3.917 1.00 56.03 87 GLY A O 1
ATOM 691 N N . ASP A 1 88 ? 0.024 -15.126 2.303 1.00 60.34 88 ASP A N 1
ATOM 692 C CA . ASP A 1 88 ? 0.476 -14.083 1.356 1.00 60.34 88 ASP A CA 1
ATOM 693 C C . ASP A 1 88 ? -0.707 -13.456 0.598 1.00 60.34 88 ASP A C 1
ATOM 695 O O . ASP A 1 88 ? -0.849 -13.550 -0.620 1.00 60.34 88 ASP A O 1
ATOM 699 N N . VAL A 1 89 ? -1.624 -12.850 1.350 1.00 62.12 89 VAL A N 1
ATOM 700 C CA . VAL A 1 89 ? -2.874 -12.296 0.811 1.00 62.12 89 VAL A CA 1
ATOM 701 C C . VAL A 1 89 ? -2.644 -10.902 0.199 1.00 62.12 89 VAL A C 1
ATOM 703 O O . VAL A 1 89 ? -3.339 -10.500 -0.737 1.00 62.12 89 VAL A O 1
ATOM 706 N N . PHE A 1 90 ? -1.631 -10.180 0.694 1.00 63.72 90 PHE A N 1
ATOM 707 C CA . PHE A 1 90 ? -1.310 -8.801 0.303 1.00 63.72 90 PHE A CA 1
ATOM 708 C C . PHE A 1 90 ? -0.063 -8.667 -0.584 1.00 63.72 90 PHE A C 1
ATOM 710 O O . PHE A 1 90 ? 0.255 -7.562 -1.021 1.00 63.72 90 PHE A O 1
ATOM 717 N N . GLY A 1 91 ? 0.606 -9.773 -0.920 1.00 58.69 91 GLY A N 1
ATOM 718 C CA . GLY A 1 91 ? 1.801 -9.760 -1.764 1.00 58.69 91 GLY A CA 1
ATOM 719 C C . GLY A 1 91 ? 3.080 -9.341 -1.030 1.00 58.69 91 GLY A C 1
ATOM 720 O O . GLY A 1 91 ? 4.038 -8.898 -1.669 1.00 58.69 91 GLY A O 1
ATOM 721 N N . ASP A 1 92 ? 3.118 -9.487 0.294 1.00 63.78 92 ASP A N 1
ATOM 722 C CA . ASP A 1 92 ? 4.273 -9.177 1.147 1.00 63.78 92 ASP A CA 1
ATOM 723 C C . ASP A 1 92 ? 5.484 -10.038 0.759 1.00 63.78 92 ASP A C 1
ATOM 725 O O . ASP A 1 92 ? 6.635 -9.597 0.765 1.00 63.78 92 ASP A O 1
ATOM 729 N N . HIS A 1 93 ? 5.218 -11.269 0.330 1.00 65.69 93 HIS A N 1
ATOM 730 C CA . HIS A 1 93 ? 6.244 -12.214 -0.080 1.00 65.69 93 HIS A CA 1
ATOM 731 C C . HIS A 1 93 ? 6.854 -11.884 -1.461 1.00 65.69 93 HIS A C 1
ATOM 733 O O . HIS A 1 93 ? 8.005 -12.228 -1.750 1.00 65.69 93 HIS A O 1
ATOM 739 N N . VAL A 1 94 ? 6.134 -11.144 -2.310 1.00 55.84 94 VAL A N 1
ATOM 740 C CA . VAL A 1 94 ? 6.586 -10.747 -3.659 1.00 55.84 94 VAL A CA 1
ATOM 741 C C . VAL A 1 94 ? 7.824 -9.865 -3.601 1.00 55.84 94 VAL A C 1
ATOM 743 O O . VAL A 1 94 ? 8.692 -9.967 -4.466 1.00 55.84 94 VAL A O 1
ATOM 746 N N . VAL A 1 95 ? 7.928 -9.033 -2.564 1.00 54.78 95 VAL A N 1
ATOM 747 C CA . VAL A 1 95 ? 9.069 -8.137 -2.347 1.00 54.78 95 VAL A CA 1
ATOM 748 C C . VAL A 1 95 ? 10.339 -8.929 -2.008 1.00 54.78 95 VAL A C 1
ATOM 750 O O . VAL A 1 95 ? 11.428 -8.546 -2.424 1.00 54.78 95 VAL A O 1
ATOM 753 N N . SER A 1 96 ? 10.209 -10.067 -1.318 1.00 55.78 96 SER A N 1
ATOM 754 C CA . SER A 1 96 ? 11.342 -10.912 -0.912 1.00 55.78 96 SER A CA 1
ATOM 755 C C . SER A 1 96 ? 11.795 -11.886 -2.011 1.00 55.78 96 SER A C 1
ATOM 757 O O . SER A 1 96 ? 12.980 -12.193 -2.132 1.00 55.78 96 SER A O 1
ATOM 759 N N . CYS A 1 97 ? 10.879 -12.329 -2.878 1.00 57.31 97 CYS A N 1
ATOM 760 C CA . CYS A 1 97 ? 11.174 -13.327 -3.912 1.00 57.31 97 CYS A CA 1
ATOM 761 C C . CYS A 1 97 ? 11.976 -12.826 -5.125 1.00 57.31 97 CYS A C 1
ATOM 763 O O . CYS A 1 97 ? 12.405 -13.638 -5.943 1.00 57.31 97 CYS A O 1
ATOM 765 N N . VAL A 1 98 ? 12.205 -11.517 -5.260 1.00 52.69 98 VAL A N 1
ATOM 766 C CA . VAL A 1 98 ? 13.000 -10.953 -6.370 1.00 52.69 98 VAL A CA 1
ATOM 767 C C . VAL A 1 98 ? 14.492 -11.329 -6.270 1.00 52.69 98 VAL A C 1
ATOM 769 O O . VAL A 1 98 ? 15.201 -11.260 -7.267 1.00 52.69 98 VAL A O 1
ATOM 772 N N . GLY A 1 99 ? 14.968 -11.803 -5.111 1.00 46.97 99 GLY A N 1
ATOM 773 C CA . GLY A 1 99 ? 16.376 -12.165 -4.885 1.00 46.97 99 GLY A CA 1
ATOM 774 C C . GLY A 1 99 ? 16.779 -13.616 -5.187 1.00 46.97 99 GLY A C 1
ATOM 775 O O . GLY A 1 99 ? 17.943 -13.948 -5.001 1.00 46.97 99 GLY A O 1
ATOM 776 N N . ILE A 1 100 ? 15.862 -14.493 -5.623 1.00 47.72 100 ILE A N 1
ATOM 777 C CA . ILE A 1 100 ? 16.139 -15.935 -5.829 1.00 47.72 100 ILE A CA 1
ATOM 778 C C . ILE A 1 100 ? 15.968 -16.336 -7.305 1.00 47.72 100 ILE A C 1
ATOM 780 O O . ILE A 1 100 ? 15.479 -17.416 -7.628 1.00 47.72 100 ILE A O 1
ATOM 784 N N . VAL A 1 101 ? 16.336 -15.454 -8.237 1.00 41.12 101 VAL A N 1
ATOM 785 C CA . VAL A 1 101 ? 16.600 -15.878 -9.619 1.00 41.12 101 VAL A CA 1
ATOM 786 C C . VAL A 1 101 ? 18.085 -16.185 -9.694 1.00 41.12 101 VAL A C 1
ATOM 788 O O . VAL A 1 101 ? 18.921 -15.289 -9.667 1.00 41.12 101 VAL A O 1
ATOM 791 N N . ASN A 1 102 ? 18.375 -17.481 -9.691 1.00 37.69 102 ASN A N 1
ATOM 792 C CA . ASN A 1 102 ? 19.702 -18.068 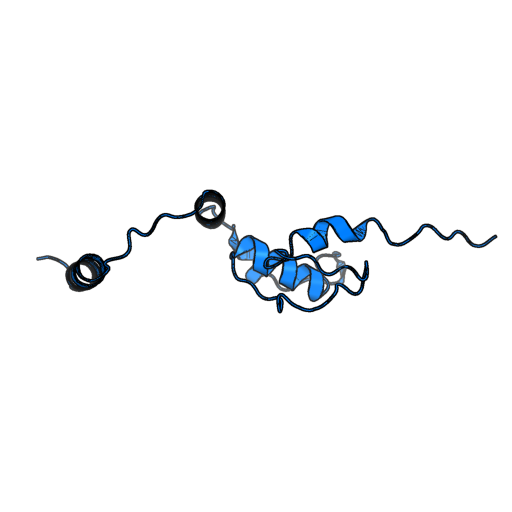-9.620 1.00 37.69 102 ASN A CA 1
ATOM 793 C C . ASN A 1 102 ? 20.706 -17.390 -10.559 1.00 37.69 102 ASN A C 1
ATOM 795 O O . ASN A 1 102 ? 20.547 -17.402 -11.781 1.00 37.69 102 ASN A O 1
ATOM 799 N N . GLU A 1 103 ? 21.786 -16.901 -9.957 1.00 39.31 103 GLU A N 1
ATOM 800 C CA . GLU A 1 103 ? 23.101 -16.766 -10.570 1.00 39.31 103 GLU A CA 1
ATOM 801 C C . GLU A 1 103 ? 23.448 -18.103 -11.251 1.00 39.31 103 GLU A C 1
ATOM 803 O O . GLU A 1 103 ? 23.847 -19.078 -10.620 1.00 39.31 103 GLU A O 1
ATOM 808 N N . THR A 1 104 ? 23.209 -18.192 -12.555 1.00 42.06 104 THR A N 1
ATOM 809 C CA . THR A 1 104 ? 23.763 -19.251 -13.400 1.00 42.06 104 THR A CA 1
ATOM 810 C C . THR A 1 104 ? 24.602 -18.566 -14.460 1.00 42.06 104 THR A C 1
ATOM 812 O O . THR A 1 104 ? 24.137 -18.191 -15.532 1.00 42.06 104 THR A O 1
ATOM 815 N N . THR A 1 105 ? 25.857 -18.332 -14.088 1.00 33.94 105 THR A N 1
ATOM 816 C CA . THR A 1 105 ? 26.941 -17.901 -14.967 1.00 33.94 105 THR A CA 1
ATOM 817 C C . THR A 1 105 ? 27.161 -18.969 -16.046 1.00 33.94 105 THR A C 1
ATOM 819 O O . THR A 1 105 ? 27.390 -20.128 -15.687 1.00 33.94 105 THR A O 1
ATOM 822 N N . PRO A 1 106 ? 27.128 -18.645 -17.349 1.00 43.28 106 PRO A N 1
ATOM 823 C CA . PRO A 1 106 ? 27.638 -19.558 -18.359 1.00 43.28 106 PRO A CA 1
ATOM 824 C C . PRO A 1 106 ? 29.170 -19.423 -18.422 1.00 43.28 106 PRO A C 1
ATOM 826 O O . PRO A 1 106 ? 29.693 -18.308 -18.460 1.00 43.28 106 PRO A O 1
ATOM 829 N N . ARG A 1 107 ? 29.876 -20.561 -18.380 1.00 42.56 107 ARG A N 1
ATOM 830 C CA . ARG A 1 107 ? 31.272 -20.667 -18.837 1.00 42.56 107 ARG A CA 1
ATOM 831 C C . ARG A 1 107 ? 31.326 -20.647 -20.356 1.00 42.56 107 ARG A C 1
ATOM 833 O O . ARG A 1 107 ? 30.388 -21.212 -20.963 1.00 42.56 107 ARG A O 1
#

Radius of gyration: 20.19 Å; chains: 1; bounding box: 61×44×39 Å

Organism: NCBI:txid586398

pLDDT: mean 73.02, std 14.84, range [33.94, 90.69]